Protein AF-A0A1F3SPU8-F1 (afdb_monomer)

Radius of gyration: 20.47 Å; Cα contacts (8 Å, |Δi|>4): 169; chains: 1; bounding box: 34×30×75 Å

Mean predicted aligned error: 10.25 Å

Foldseek 3Di:
DKEFAAKAADPDPVQRLFIKTWIFDADPVRDGPDIDIDTPVRVLVQQVVCCVVPVFAPYWYDAPPDPDIDGQHNVLCVDDCVSHPPRRPHHHHPVVSVVVVVVVVVVVVVVVVVVVVVVVVVVVVPPD

Sequence (128 aa):
MYMAIAVEHPKHPSRRDQYHIWYLDIDDRGHVVGIGKKTREELIEALFRSYDATGRSNWRAFKKGDEQSTPIEIYDFISQNIFENTHFGELPTLAEFQKTVNLLRTRFAMQATETSECMTTVLTQHSA

Structure (mmCIF, N/CA/C/O backbone):
data_AF-A0A1F3SPU8-F1
#
_entry.id   AF-A0A1F3SPU8-F1
#
loop_
_atom_site.group_PDB
_atom_site.id
_atom_site.type_symbol
_atom_site.label_atom_id
_atom_site.label_alt_id
_atom_site.label_comp_id
_atom_site.label_asym_id
_atom_site.label_entity_id
_atom_site.label_seq_id
_atom_site.pdbx_PDB_ins_code
_atom_site.Cartn_x
_atom_site.Cartn_y
_atom_site.Cartn_z
_atom_site.occupancy
_atom_site.B_iso_or_equiv
_atom_site.auth_seq_id
_atom_site.auth_comp_id
_atom_site.auth_asym_id
_atom_site.auth_atom_id
_atom_site.pdbx_PDB_model_num
ATOM 1 N N . MET A 1 1 ? -6.532 -6.722 6.227 1.00 91.38 1 MET A N 1
ATOM 2 C CA . MET A 1 1 ? -6.479 -5.591 5.268 1.00 91.38 1 MET A CA 1
ATOM 3 C C . MET A 1 1 ? -5.031 -5.160 5.147 1.00 91.38 1 MET A C 1
ATOM 5 O O . MET A 1 1 ? -4.322 -5.225 6.139 1.00 91.38 1 MET A O 1
ATOM 9 N N . TYR A 1 2 ? -4.596 -4.698 3.977 1.00 93.94 2 TYR A N 1
ATOM 10 C CA . TYR A 1 2 ? -3.237 -4.192 3.790 1.00 93.94 2 TYR A CA 1
ATOM 11 C C . TYR A 1 2 ? -3.223 -2.675 3.607 1.00 93.94 2 TYR A C 1
ATOM 13 O O . TYR A 1 2 ? -4.054 -2.115 2.889 1.00 93.94 2 TYR A O 1
ATOM 21 N N . MET A 1 3 ? -2.264 -2.013 4.251 1.00 92.56 3 MET A N 1
ATOM 22 C CA . MET A 1 3 ? -2.064 -0.568 4.155 1.00 92.56 3 MET A CA 1
ATOM 23 C C . MET A 1 3 ? -0.695 -0.258 3.564 1.00 92.56 3 MET A C 1
ATOM 25 O O . MET A 1 3 ? 0.309 -0.482 4.231 1.00 92.56 3 MET A O 1
ATOM 29 N N . ALA A 1 4 ? -0.637 0.297 2.357 1.00 92.00 4 ALA A N 1
ATOM 30 C CA . ALA A 1 4 ? 0.597 0.846 1.809 1.00 92.00 4 ALA A CA 1
ATOM 31 C C . A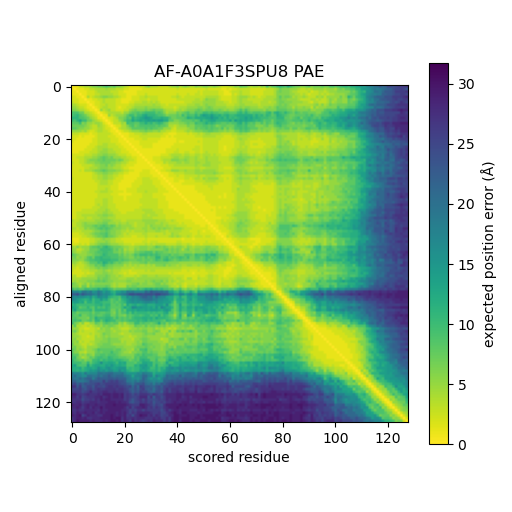LA A 1 4 ? 1.005 2.103 2.594 1.00 92.00 4 ALA A C 1
ATOM 33 O O . ALA A 1 4 ? 0.195 3.015 2.780 1.00 92.00 4 ALA A O 1
ATOM 34 N N . ILE A 1 5 ? 2.257 2.137 3.054 1.00 89.50 5 ILE A N 1
ATOM 35 C CA . ILE A 1 5 ? 2.781 3.201 3.925 1.00 89.50 5 ILE A CA 1
ATOM 36 C C . ILE A 1 5 ? 4.003 3.914 3.361 1.00 89.50 5 ILE A C 1
ATOM 38 O O . ILE A 1 5 ? 4.241 5.059 3.729 1.00 89.50 5 ILE A O 1
ATOM 42 N N . ALA A 1 6 ? 4.782 3.267 2.494 1.00 88.56 6 ALA A N 1
ATOM 43 C CA . ALA A 1 6 ? 5.936 3.889 1.861 1.00 88.56 6 ALA A CA 1
ATOM 44 C C . ALA A 1 6 ? 6.306 3.187 0.556 1.00 88.56 6 ALA A C 1
ATOM 46 O O . ALA A 1 6 ? 6.035 1.995 0.381 1.00 88.56 6 ALA A O 1
ATOM 47 N N . VAL A 1 7 ? 6.977 3.919 -0.333 1.00 88.75 7 VAL A N 1
ATOM 48 C CA . VAL A 1 7 ? 7.561 3.360 -1.557 1.00 88.75 7 VAL A CA 1
ATOM 49 C C . VAL A 1 7 ? 9.076 3.521 -1.536 1.00 88.75 7 VAL A C 1
ATOM 51 O O . VAL A 1 7 ? 9.623 4.551 -1.141 1.00 88.75 7 VAL A O 1
ATOM 54 N N . GLU A 1 8 ? 9.768 2.473 -1.960 1.00 88.88 8 GLU A N 1
ATOM 55 C CA . GLU A 1 8 ? 11.214 2.438 -2.111 1.00 88.88 8 GLU A CA 1
ATOM 56 C C . GLU A 1 8 ? 11.562 2.267 -3.588 1.00 88.88 8 GLU A C 1
ATOM 58 O O . GLU A 1 8 ? 11.380 1.194 -4.166 1.00 88.88 8 GLU A O 1
ATOM 63 N N . HIS A 1 9 ? 12.080 3.331 -4.198 1.00 86.00 9 HIS A N 1
ATOM 64 C CA . HIS A 1 9 ? 12.599 3.277 -5.559 1.00 86.00 9 HIS A CA 1
ATOM 65 C C . HIS A 1 9 ? 14.049 2.780 -5.573 1.00 86.00 9 HIS A C 1
ATOM 67 O O . HIS A 1 9 ? 14.834 3.114 -4.677 1.00 86.00 9 HIS A O 1
ATOM 73 N N . PRO A 1 10 ? 14.454 2.031 -6.609 1.00 84.75 10 PRO A N 1
ATOM 74 C CA . PRO A 1 10 ? 15.854 1.702 -6.801 1.00 84.75 10 PRO A CA 1
ATOM 75 C C . PRO A 1 10 ? 16.666 2.963 -7.105 1.00 84.75 10 PRO A C 1
ATOM 77 O O . PRO A 1 10 ? 16.190 3.919 -7.715 1.00 84.75 10 PRO A O 1
ATOM 80 N N . LYS A 1 11 ? 17.944 2.940 -6.712 1.00 81.25 11 LYS A N 1
ATOM 81 C CA . LYS A 1 11 ? 18.860 4.082 -6.877 1.00 81.25 11 LYS A CA 1
ATOM 82 C C . LYS A 1 11 ? 19.100 4.461 -8.342 1.00 81.25 11 LYS A C 1
ATOM 84 O O . LYS A 1 11 ? 19.472 5.595 -8.621 1.00 81.25 11 LYS A O 1
ATOM 89 N N . HIS A 1 12 ? 18.937 3.511 -9.266 1.00 81.44 12 HIS A N 1
ATOM 90 C CA . HIS A 1 12 ? 19.221 3.731 -10.679 1.00 81.44 12 HIS A CA 1
ATOM 91 C C . HIS A 1 12 ? 17.982 4.271 -11.423 1.00 81.44 12 HIS A C 1
ATOM 93 O O . HIS A 1 12 ? 16.953 3.592 -11.433 1.00 81.44 12 HIS A O 1
ATOM 99 N N . PRO A 1 13 ? 18.067 5.427 -12.113 1.00 75.81 13 PRO A N 1
ATOM 100 C CA . PRO A 1 13 ? 16.916 6.063 -12.767 1.00 75.81 13 PRO A CA 1
ATOM 101 C C . PRO A 1 13 ? 16.224 5.208 -13.834 1.00 75.81 13 PRO A C 1
ATOM 103 O O . PRO A 1 13 ? 15.032 5.365 -14.063 1.00 75.81 13 PRO A O 1
ATOM 106 N N . SER A 1 14 ? 16.950 4.293 -14.479 1.00 78.88 14 SER A N 1
ATOM 107 C CA . SER A 1 14 ? 16.402 3.426 -15.534 1.00 78.88 14 SER A CA 1
ATOM 108 C C . SER A 1 14 ? 15.571 2.242 -15.021 1.00 78.88 14 SER A C 1
ATOM 110 O O . SER A 1 14 ? 15.161 1.418 -15.827 1.00 78.88 14 SER A O 1
ATOM 112 N N . ARG A 1 15 ? 15.407 2.095 -13.701 1.00 80.25 15 ARG A N 1
ATOM 113 C CA . ARG A 1 15 ? 14.667 0.986 -13.070 1.00 80.25 15 ARG A CA 1
ATOM 114 C C . ARG A 1 15 ? 13.519 1.489 -12.198 1.00 80.25 15 ARG A C 1
ATOM 116 O O . ARG A 1 15 ? 13.164 0.849 -11.217 1.00 80.25 15 ARG A O 1
ATOM 123 N N . ARG A 1 16 ? 12.999 2.688 -12.474 1.00 76.31 16 ARG A N 1
ATOM 124 C CA . ARG A 1 16 ? 11.985 3.346 -11.628 1.00 76.31 16 ARG A CA 1
ATOM 125 C C . ARG A 1 16 ? 10.722 2.511 -11.418 1.00 76.31 16 ARG A C 1
ATOM 127 O O . ARG A 1 16 ? 10.094 2.671 -10.376 1.00 76.31 16 ARG A O 1
ATOM 134 N N . ASP A 1 17 ? 10.428 1.619 -12.355 1.00 77.56 17 ASP A N 1
ATOM 135 C CA . ASP A 1 17 ? 9.356 0.626 -12.349 1.00 77.56 17 ASP A CA 1
ATOM 136 C C . ASP A 1 17 ? 9.557 -0.503 -11.321 1.00 77.56 17 ASP A C 1
ATOM 138 O O . ASP A 1 17 ? 8.584 -1.072 -10.838 1.00 77.56 17 ASP A O 1
ATOM 142 N N . GLN A 1 18 ? 10.798 -0.782 -10.911 1.00 85.62 18 GLN A N 1
ATOM 143 C CA . GLN A 1 18 ? 11.157 -1.835 -9.946 1.00 85.62 18 GLN A CA 1
ATOM 144 C C . GLN A 1 18 ? 11.122 -1.333 -8.497 1.00 85.62 18 GLN A C 1
ATOM 146 O O . GLN A 1 18 ? 12.028 -1.590 -7.693 1.00 85.62 18 GLN A O 1
ATOM 151 N N . TYR A 1 19 ? 10.105 -0.544 -8.166 1.00 87.38 19 TYR A N 1
ATOM 152 C CA . TYR A 1 19 ? 9.926 -0.045 -6.813 1.00 87.38 19 TYR A CA 1
ATOM 153 C C . TYR A 1 19 ? 9.292 -1.105 -5.909 1.00 87.38 19 TYR A C 1
ATOM 155 O O . TYR A 1 19 ? 8.603 -2.025 -6.352 1.00 87.38 19 TYR A O 1
ATOM 163 N N . HIS A 1 20 ? 9.525 -0.953 -4.611 1.00 91.25 20 HIS A N 1
ATOM 164 C CA . HIS A 1 20 ? 8.930 -1.804 -3.594 1.00 91.25 20 HIS A CA 1
ATOM 165 C C . HIS A 1 20 ? 7.955 -1.011 -2.738 1.00 91.25 20 HIS A C 1
ATOM 167 O O . HIS A 1 20 ? 8.216 0.136 -2.376 1.00 91.25 20 HIS A O 1
ATOM 173 N N . ILE A 1 21 ? 6.851 -1.652 -2.385 1.00 91.69 21 ILE A N 1
ATOM 174 C CA . ILE A 1 21 ? 5.813 -1.116 -1.523 1.00 91.69 21 ILE A CA 1
ATOM 175 C C . ILE A 1 21 ? 6.008 -1.709 -0.134 1.00 91.69 21 ILE A C 1
ATOM 177 O O . ILE A 1 21 ? 5.972 -2.928 0.047 1.00 91.69 21 ILE A O 1
ATOM 181 N N . TRP A 1 22 ? 6.197 -0.840 0.849 1.00 93.06 22 TRP A N 1
ATOM 182 C CA . TRP A 1 22 ? 6.150 -1.202 2.258 1.00 93.06 22 TRP A CA 1
ATOM 183 C C . TRP A 1 22 ? 4.718 -1.075 2.758 1.00 93.06 22 TRP A C 1
ATOM 185 O O . TRP A 1 22 ? 4.039 -0.086 2.462 1.00 93.06 22 TRP A O 1
ATOM 195 N N . TYR A 1 23 ? 4.257 -2.075 3.506 1.00 93.88 23 TYR A N 1
ATOM 196 C CA . TYR A 1 23 ? 2.870 -2.147 3.946 1.00 93.88 23 TYR A CA 1
ATOM 197 C C . TYR A 1 23 ? 2.716 -2.656 5.378 1.00 93.88 23 TYR A C 1
ATOM 199 O O . TYR A 1 23 ? 3.575 -3.368 5.897 1.00 93.88 23 TYR A O 1
ATOM 207 N N . LEU A 1 24 ? 1.590 -2.303 5.997 1.00 93.75 24 LEU A N 1
ATOM 208 C CA . LEU A 1 24 ? 1.116 -2.873 7.255 1.00 93.75 24 LEU A CA 1
ATOM 209 C C . LEU A 1 24 ? 0.066 -3.945 6.967 1.00 93.75 24 LEU A C 1
ATOM 211 O O . LEU A 1 24 ? -0.809 -3.739 6.122 1.00 93.75 24 LEU A O 1
ATOM 215 N N . ASP A 1 25 ? 0.145 -5.060 7.684 1.00 94.81 25 ASP A N 1
ATOM 216 C CA . ASP A 1 25 ? -0.937 -6.036 7.775 1.00 94.81 25 ASP A CA 1
ATOM 217 C C . ASP A 1 25 ? -1.818 -5.681 8.972 1.00 94.81 25 ASP A C 1
ATOM 219 O O . ASP A 1 25 ? -1.322 -5.526 10.091 1.00 94.81 25 ASP A O 1
ATOM 223 N N . ILE A 1 26 ? -3.107 -5.490 8.709 1.00 93.06 26 ILE A N 1
ATOM 224 C CA . ILE A 1 26 ? -4.101 -5.030 9.671 1.00 93.06 26 ILE A CA 1
ATOM 225 C C . ILE A 1 26 ? -5.169 -6.114 9.811 1.00 93.06 26 ILE A C 1
ATOM 227 O O . ILE A 1 26 ? -5.804 -6.483 8.817 1.00 93.06 26 ILE A O 1
ATOM 231 N N . ASP A 1 27 ? -5.376 -6.612 11.028 1.00 92.94 27 ASP A N 1
ATOM 232 C CA . ASP A 1 27 ? -6.398 -7.623 11.312 1.00 92.94 27 ASP A CA 1
ATOM 233 C C . ASP A 1 27 ? -7.833 -7.068 11.175 1.00 92.94 27 ASP A C 1
ATOM 235 O O . ASP A 1 27 ? -8.068 -5.907 10.829 1.00 92.94 27 ASP A O 1
ATOM 239 N N . ASP A 1 28 ? -8.827 -7.918 11.416 1.00 91.31 28 ASP A N 1
ATOM 240 C CA . ASP A 1 28 ? -10.249 -7.560 11.379 1.00 91.31 28 ASP A CA 1
ATOM 241 C C . ASP A 1 28 ? -10.675 -6.594 12.500 1.00 91.31 28 ASP A C 1
ATOM 243 O O . ASP A 1 28 ? -11.722 -5.953 12.397 1.00 91.31 28 ASP A O 1
ATOM 247 N N . ARG A 1 29 ? -9.856 -6.450 13.545 1.00 91.88 29 ARG A N 1
ATOM 248 C CA . ARG A 1 29 ? -10.055 -5.521 14.665 1.00 91.88 29 ARG A CA 1
ATOM 249 C C . ARG A 1 29 ? -9.349 -4.181 14.458 1.00 91.88 29 ARG A C 1
ATOM 251 O O . ARG A 1 29 ? -9.515 -3.283 15.280 1.00 91.88 29 ARG A O 1
ATOM 258 N N . GLY A 1 30 ? -8.591 -4.026 13.374 1.00 87.81 30 GLY A N 1
ATOM 259 C CA . GLY A 1 30 ? -7.847 -2.807 13.074 1.00 87.81 30 GLY A CA 1
ATOM 260 C C . GLY A 1 30 ? -6.455 -2.743 13.708 1.00 87.81 30 GLY A C 1
ATOM 261 O O . GLY A 1 30 ? -5.829 -1.683 13.671 1.00 87.81 30 GLY A O 1
ATOM 262 N N . HIS A 1 31 ? -5.940 -3.837 14.274 1.00 90.31 31 HIS A N 1
ATOM 263 C CA . HIS A 1 31 ? -4.590 -3.876 14.830 1.00 90.31 31 HIS A CA 1
ATOM 264 C C . HIS A 1 31 ? -3.551 -4.179 13.759 1.00 90.31 31 HIS A C 1
ATOM 266 O O . HIS A 1 31 ? -3.745 -5.045 12.909 1.00 90.31 31 HIS A O 1
ATOM 272 N N . VAL A 1 32 ? -2.399 -3.515 13.857 1.00 90.69 32 VAL A N 1
ATOM 273 C CA . VAL A 1 32 ? -1.226 -3.849 13.047 1.00 90.69 32 VAL A CA 1
ATOM 274 C C . VAL A 1 32 ? -0.619 -5.146 13.576 1.00 90.69 32 VAL A C 1
ATOM 276 O O . VAL A 1 32 ? -0.050 -5.168 14.666 1.00 90.69 32 VAL A O 1
ATOM 279 N N . VAL A 1 33 ? -0.722 -6.213 12.790 1.00 94.00 33 VAL A N 1
ATOM 280 C CA . VAL A 1 33 ? -0.195 -7.546 13.124 1.00 94.00 33 VAL A CA 1
ATOM 281 C C . VAL A 1 33 ? 1.112 -7.863 12.403 1.00 94.00 33 VAL A C 1
ATOM 283 O O . VAL A 1 33 ? 1.814 -8.801 12.775 1.00 94.00 33 VAL A O 1
ATOM 286 N N . GLY A 1 34 ? 1.480 -7.066 11.399 1.00 92.38 34 GLY A N 1
ATOM 287 C CA . GLY A 1 34 ? 2.720 -7.257 10.662 1.00 92.38 34 GLY A CA 1
ATOM 288 C C . GLY A 1 34 ? 3.130 -6.049 9.831 1.00 92.38 34 GLY A C 1
ATOM 289 O 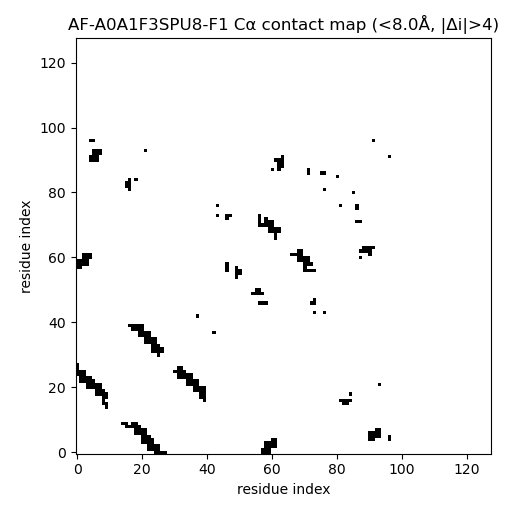O . GLY A 1 34 ? 2.331 -5.162 9.535 1.00 92.38 34 GLY A O 1
ATOM 290 N N . ILE A 1 35 ? 4.403 -6.042 9.441 1.00 92.94 35 ILE A N 1
ATOM 291 C CA . ILE A 1 35 ? 4.967 -5.119 8.455 1.00 92.94 35 ILE A CA 1
ATOM 292 C C . ILE A 1 35 ? 5.618 -5.970 7.376 1.00 92.94 35 ILE A C 1
ATOM 294 O O . ILE A 1 35 ? 6.361 -6.902 7.685 1.00 92.94 35 ILE A O 1
ATOM 298 N N . GLY A 1 36 ? 5.339 -5.652 6.120 1.00 94.19 36 GLY A N 1
ATOM 299 C CA . GLY A 1 36 ? 5.871 -6.382 4.983 1.00 94.19 36 GLY A CA 1
ATOM 300 C C . GLY A 1 36 ? 6.354 -5.471 3.869 1.00 94.19 36 GLY A C 1
ATOM 301 O O . GLY A 1 36 ? 6.210 -4.246 3.902 1.00 94.19 36 GLY A O 1
ATOM 302 N N . LYS A 1 37 ? 6.931 -6.115 2.859 1.00 94.69 37 LYS A N 1
ATOM 303 C CA . LYS A 1 37 ? 7.425 -5.499 1.633 1.00 94.69 37 LYS A CA 1
ATOM 304 C C . LYS A 1 37 ? 6.948 -6.330 0.446 1.00 94.69 37 LYS A C 1
ATOM 306 O O . LYS A 1 37 ? 6.974 -7.555 0.532 1.00 94.69 37 LYS A O 1
ATOM 311 N N . LYS A 1 38 ? 6.500 -5.673 -0.624 1.00 94.94 38 LYS A N 1
ATOM 312 C CA . LYS A 1 38 ? 6.121 -6.307 -1.895 1.00 94.94 38 LYS A CA 1
ATOM 313 C C . LYS A 1 38 ? 6.713 -5.574 -3.084 1.00 94.94 38 LYS A C 1
ATOM 315 O O . LYS A 1 38 ? 6.895 -4.358 -3.021 1.00 94.94 38 LYS A O 1
ATOM 320 N N . THR A 1 39 ? 6.987 -6.288 -4.167 1.00 92.94 39 THR A N 1
ATOM 321 C CA . THR A 1 39 ? 7.197 -5.660 -5.476 1.00 92.94 39 THR A CA 1
ATOM 322 C C . THR A 1 39 ? 5.868 -5.171 -6.052 1.00 92.94 39 THR A C 1
ATOM 324 O O . THR A 1 39 ? 4.782 -5.514 -5.567 1.00 92.94 39 THR A O 1
ATOM 327 N N . ARG A 1 40 ? 5.946 -4.362 -7.112 1.00 89.19 40 ARG A N 1
ATOM 328 C CA . ARG A 1 40 ? 4.777 -3.957 -7.898 1.00 89.19 40 ARG A CA 1
ATOM 329 C C . ARG A 1 40 ? 3.996 -5.172 -8.411 1.00 89.19 40 ARG A C 1
ATOM 331 O O . ARG A 1 40 ? 2.777 -5.205 -8.285 1.00 89.19 40 ARG A O 1
ATOM 338 N N . GLU A 1 41 ? 4.688 -6.175 -8.936 1.00 89.81 41 GLU A N 1
ATOM 339 C CA . GLU A 1 41 ? 4.091 -7.390 -9.503 1.00 89.81 41 GLU A CA 1
ATOM 340 C C . GLU A 1 41 ? 3.357 -8.197 -8.427 1.00 89.81 41 GLU A C 1
ATOM 342 O O . GLU A 1 41 ? 2.198 -8.562 -8.611 1.00 89.81 41 GLU A O 1
ATOM 347 N N . GLU A 1 42 ? 3.980 -8.393 -7.262 1.00 94.00 42 GLU A N 1
ATOM 348 C CA . GLU A 1 42 ? 3.364 -9.114 -6.143 1.00 94.00 42 GLU A CA 1
ATOM 349 C C . GLU A 1 42 ? 2.101 -8.419 -5.619 1.00 94.00 42 GLU A C 1
ATOM 351 O O . GLU A 1 42 ? 1.157 -9.084 -5.178 1.00 94.00 42 GLU A O 1
ATOM 356 N N . LEU A 1 43 ? 2.079 -7.083 -5.640 1.00 91.94 43 LEU A N 1
ATOM 357 C CA . LEU A 1 43 ? 0.897 -6.305 -5.288 1.00 91.94 43 LEU A CA 1
ATOM 358 C C . LEU A 1 43 ? -0.209 -6.471 -6.332 1.00 91.94 43 LEU A C 1
ATOM 360 O O . LEU A 1 43 ? -1.347 -6.733 -5.954 1.00 91.94 43 LEU A O 1
ATOM 364 N N . ILE A 1 44 ? 0.117 -6.357 -7.621 1.00 90.56 44 ILE A N 1
ATOM 365 C CA . ILE A 1 44 ? -0.852 -6.541 -8.710 1.00 90.56 44 ILE A CA 1
ATOM 366 C C . ILE A 1 44 ? -1.498 -7.926 -8.608 1.00 90.56 44 ILE A C 1
ATOM 368 O O . ILE A 1 44 ? -2.723 -8.040 -8.619 1.00 90.56 44 ILE A O 1
ATOM 372 N N . GLU A 1 45 ? -0.702 -8.977 -8.415 1.00 93.06 45 GLU A N 1
ATOM 373 C CA . GLU A 1 45 ? -1.237 -10.320 -8.197 1.00 93.06 45 GLU A CA 1
ATOM 374 C C . GLU A 1 45 ? -2.129 -10.410 -6.950 1.00 93.06 45 GLU A C 1
ATOM 376 O O . GLU A 1 45 ? -3.148 -11.102 -6.955 1.00 93.06 45 GLU A O 1
ATOM 381 N N . ALA A 1 46 ? -1.756 -9.737 -5.857 1.00 92.81 46 ALA A N 1
ATOM 382 C CA . ALA A 1 46 ? -2.567 -9.713 -4.643 1.00 92.81 46 ALA A CA 1
ATOM 383 C C . ALA A 1 46 ? -3.914 -9.007 -4.863 1.00 92.81 46 ALA A C 1
ATOM 385 O O . ALA A 1 46 ? -4.923 -9.467 -4.328 1.00 92.81 46 ALA A O 1
ATOM 386 N N . LEU A 1 47 ? -3.940 -7.941 -5.668 1.00 92.38 47 LEU A N 1
ATOM 387 C CA . LEU A 1 47 ? -5.168 -7.250 -6.055 1.00 92.38 47 LEU A CA 1
ATOM 388 C C . LEU A 1 47 ? -6.074 -8.172 -6.871 1.00 92.38 47 LEU A C 1
ATOM 390 O O . LEU A 1 47 ? -7.231 -8.339 -6.494 1.00 92.38 47 LEU A O 1
ATOM 394 N N . PHE A 1 48 ? -5.548 -8.834 -7.909 1.00 92.94 48 PHE A N 1
ATOM 395 C CA . PHE A 1 48 ? -6.319 -9.804 -8.698 1.00 92.94 48 PHE A CA 1
ATOM 396 C C . PHE A 1 48 ? -6.935 -10.892 -7.815 1.00 92.94 48 PHE A C 1
ATOM 398 O O . PHE A 1 48 ? -8.148 -11.081 -7.838 1.00 92.94 48 PHE A O 1
ATOM 405 N N . ARG A 1 49 ? -6.137 -11.512 -6.935 1.00 93.25 49 ARG A N 1
ATOM 406 C CA . ARG A 1 49 ? -6.638 -12.523 -5.987 1.00 93.25 49 ARG A CA 1
ATOM 407 C C . ARG A 1 49 ? -7.760 -11.991 -5.085 1.00 93.25 49 ARG A C 1
ATOM 409 O O . ARG A 1 49 ? -8.714 -12.713 -4.808 1.00 93.25 49 ARG A O 1
ATOM 416 N N . SER A 1 50 ? -7.661 -10.745 -4.614 1.00 91.56 50 SER A N 1
ATOM 417 C CA . SER A 1 50 ? -8.702 -10.124 -3.778 1.00 91.56 50 SER A CA 1
ATOM 418 C C . SER A 1 50 ? -9.993 -9.874 -4.556 1.00 91.56 50 SER A C 1
ATOM 420 O O . SER A 1 50 ? -11.086 -10.112 -4.035 1.00 91.56 50 SER A O 1
ATOM 422 N N . TYR A 1 51 ? -9.874 -9.412 -5.799 1.00 91.69 51 TYR A N 1
ATOM 423 C CA . TYR A 1 51 ? -11.016 -9.166 -6.672 1.00 91.69 51 TYR A CA 1
ATOM 424 C C . TYR A 1 51 ? -11.723 -10.457 -7.075 1.00 91.69 51 TYR A C 1
ATOM 426 O O . TYR A 1 51 ? -12.947 -10.507 -6.984 1.00 91.69 51 TYR A O 1
ATOM 434 N N . ASP A 1 52 ? -10.979 -11.509 -7.412 1.00 92.88 52 ASP A N 1
ATOM 435 C CA . ASP A 1 52 ? -11.553 -12.821 -7.729 1.00 92.88 52 ASP A CA 1
ATOM 436 C C . ASP A 1 52 ? -12.339 -13.395 -6.540 1.00 92.88 52 ASP A C 1
ATOM 438 O O . ASP A 1 52 ? -13.404 -13.984 -6.711 1.00 92.88 52 ASP A O 1
ATOM 442 N N . ALA A 1 53 ? -11.835 -13.198 -5.318 1.00 92.69 53 ALA A N 1
ATOM 443 C CA . ALA A 1 53 ? -12.457 -13.734 -4.111 1.00 92.69 53 ALA A CA 1
ATOM 444 C C . ALA A 1 53 ? -13.626 -12.886 -3.578 1.00 92.69 53 ALA A C 1
ATOM 446 O O . ALA A 1 53 ? -14.563 -13.431 -2.998 1.00 92.69 53 ALA A O 1
ATOM 447 N N . THR A 1 54 ? -13.556 -11.556 -3.696 1.00 92.06 54 THR A N 1
ATOM 448 C CA . THR A 1 54 ? -14.460 -10.645 -2.962 1.00 92.06 54 THR A CA 1
ATOM 449 C C . THR A 1 54 ? -15.068 -9.521 -3.798 1.00 92.06 54 THR A C 1
ATOM 451 O O . THR A 1 54 ? -15.904 -8.775 -3.290 1.00 92.06 54 THR A O 1
ATOM 454 N N . GLY A 1 55 ? -14.654 -9.362 -5.057 1.00 91.12 55 GLY A N 1
ATOM 455 C CA . GLY A 1 55 ? -15.095 -8.282 -5.945 1.00 91.12 55 GLY A CA 1
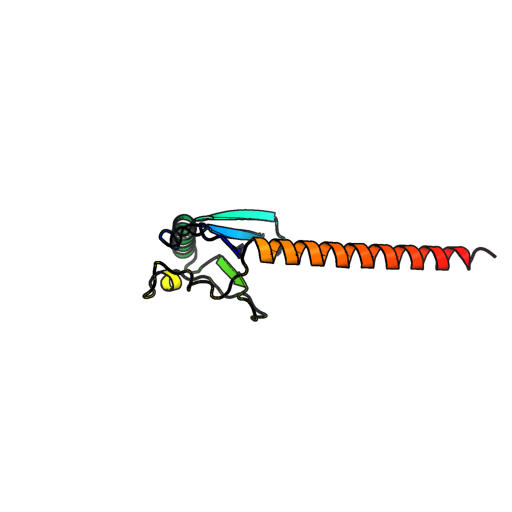ATOM 456 C C . GLY A 1 55 ? -14.550 -6.892 -5.598 1.00 91.12 55 GLY A C 1
ATOM 457 O O . GLY A 1 55 ? -14.979 -5.911 -6.199 1.00 91.12 55 GLY A O 1
ATOM 458 N N . ARG A 1 56 ? -13.630 -6.780 -4.630 1.00 90.38 56 ARG A N 1
ATOM 459 C CA . ARG A 1 56 ? -13.043 -5.507 -4.186 1.00 90.38 56 ARG A CA 1
ATOM 460 C C . ARG A 1 56 ? -11.592 -5.661 -3.740 1.00 90.38 56 ARG A C 1
ATOM 462 O O . ARG A 1 56 ? -11.154 -6.751 -3.359 1.00 90.38 56 ARG A O 1
ATOM 469 N N . SER A 1 57 ? -10.862 -4.550 -3.719 1.00 90.62 57 SER A N 1
ATOM 470 C CA . SER A 1 57 ? -9.516 -4.503 -3.157 1.00 90.62 57 SER A CA 1
ATOM 471 C C . SER A 1 57 ? -9.521 -4.574 -1.626 1.00 90.62 57 SER A C 1
ATOM 473 O O . SER A 1 57 ? -10.315 -3.922 -0.944 1.00 90.62 57 SER A O 1
ATOM 475 N N . ASN A 1 58 ? -8.595 -5.357 -1.071 1.00 92.88 58 ASN A N 1
ATOM 476 C CA . ASN A 1 58 ? -8.258 -5.377 0.353 1.00 92.88 58 ASN A CA 1
ATOM 477 C C . ASN A 1 58 ? -7.032 -4.502 0.687 1.00 92.88 58 ASN A C 1
ATOM 479 O O . ASN A 1 58 ? -6.526 -4.566 1.814 1.00 92.88 58 ASN A O 1
ATOM 483 N N . TRP A 1 59 ? -6.571 -3.701 -0.278 1.00 94.00 59 TRP A N 1
ATOM 484 C CA . TRP A 1 59 ? -5.445 -2.782 -0.167 1.00 94.00 59 TRP A CA 1
ATOM 485 C C . TRP A 1 59 ? -5.909 -1.336 -0.125 1.00 94.00 59 TRP A C 1
ATOM 487 O O . TRP A 1 59 ? -6.827 -0.923 -0.834 1.00 94.00 59 TRP A O 1
ATOM 497 N N . ARG A 1 60 ? -5.228 -0.543 0.695 1.00 92.81 60 ARG A N 1
ATOM 498 C CA . ARG A 1 60 ? -5.480 0.889 0.831 1.00 92.81 60 ARG A CA 1
ATOM 499 C C . ARG A 1 60 ? -4.168 1.656 1.009 1.00 92.81 60 ARG A C 1
ATOM 501 O O . ARG A 1 60 ? -3.185 1.080 1.470 1.00 92.81 60 ARG A O 1
ATOM 508 N N . ALA A 1 61 ? -4.154 2.947 0.696 1.00 90.50 61 ALA A N 1
ATOM 509 C CA . ALA A 1 61 ? -2.997 3.833 0.854 1.00 90.50 61 ALA A CA 1
ATOM 510 C C . ALA A 1 61 ? -3.386 5.164 1.517 1.00 90.50 61 ALA A C 1
ATOM 512 O O . ALA A 1 61 ? -4.454 5.705 1.228 1.00 90.50 61 ALA A O 1
ATOM 513 N N . PHE A 1 62 ? -2.510 5.709 2.368 1.00 83.06 62 PHE A N 1
ATOM 514 C CA . PHE A 1 62 ? -2.603 7.091 2.858 1.00 83.06 62 PHE A CA 1
ATOM 515 C C . PHE A 1 62 ? -1.716 7.991 2.011 1.00 83.06 62 PHE A C 1
ATOM 517 O O . PHE A 1 62 ? -0.494 7.960 2.145 1.00 83.06 62 PHE A O 1
ATOM 524 N N . LYS A 1 63 ? -2.323 8.788 1.136 1.00 78.19 63 LYS A N 1
ATOM 525 C CA . LYS A 1 63 ? -1.578 9.746 0.319 1.00 78.19 63 LYS A CA 1
ATOM 526 C C . LYS A 1 63 ? -1.177 10.935 1.190 1.00 78.19 63 LYS A C 1
ATOM 528 O O . LYS A 1 63 ? -1.899 11.319 2.110 1.00 78.19 63 LYS A O 1
ATOM 533 N N . LYS A 1 64 ? -0.005 11.516 0.942 1.00 72.12 64 LYS A N 1
ATOM 534 C CA . LYS A 1 64 ? 0.454 12.691 1.687 1.00 72.12 64 LYS A CA 1
ATOM 535 C C . LYS A 1 64 ? -0.525 13.852 1.500 1.00 72.12 64 LYS A C 1
ATOM 537 O O . LYS A 1 64 ? -0.840 14.222 0.377 1.00 72.12 64 LYS A O 1
ATOM 542 N N . GLY A 1 65 ? -0.961 14.436 2.614 1.00 73.12 65 GLY A N 1
ATOM 543 C CA . GLY A 1 65 ? -1.936 15.530 2.627 1.00 73.12 65 GLY A CA 1
ATOM 544 C C . GLY A 1 65 ? -3.395 15.078 2.715 1.00 73.12 65 GLY A C 1
ATOM 545 O O . GLY A 1 65 ? -4.240 15.918 3.005 1.00 73.12 65 GLY A O 1
ATOM 546 N N . ASP A 1 66 ? -3.680 13.781 2.559 1.00 78.06 66 ASP A N 1
ATOM 547 C CA . ASP A 1 66 ? -5.028 13.236 2.719 1.00 78.06 66 ASP A CA 1
ATOM 548 C C . ASP A 1 66 ? -5.248 12.716 4.147 1.00 78.06 66 ASP A C 1
ATOM 550 O O . ASP A 1 66 ? -4.438 11.969 4.699 1.00 78.06 66 ASP A O 1
ATOM 554 N N . GLU A 1 67 ? -6.386 13.074 4.745 1.00 77.44 67 GLU A N 1
ATOM 555 C CA . GLU A 1 67 ? -6.788 12.599 6.079 1.00 77.44 67 GLU A CA 1
ATOM 556 C C . GLU A 1 67 ? -7.369 11.177 6.055 1.00 77.44 67 GLU A C 1
ATOM 558 O O . GLU A 1 67 ? -7.449 10.508 7.087 1.00 77.44 67 GLU A O 1
ATOM 563 N N . GLN A 1 68 ? -7.787 10.701 4.880 1.00 82.06 68 GLN A N 1
ATOM 564 C CA . GLN A 1 68 ? -8.416 9.396 4.705 1.00 82.06 68 GLN A CA 1
ATOM 565 C C . GLN A 1 68 ? -7.599 8.513 3.769 1.00 82.06 68 GLN A C 1
ATOM 567 O O . GLN A 1 68 ? -7.062 8.960 2.758 1.00 82.06 68 GLN A O 1
ATOM 572 N N . SER A 1 69 ? -7.541 7.220 4.088 1.00 86.56 69 SER A N 1
ATOM 573 C CA . SER A 1 69 ? -6.948 6.247 3.175 1.00 86.56 69 SER A CA 1
ATOM 574 C C . SER A 1 69 ? -7.867 6.017 1.977 1.00 86.56 69 SER A C 1
ATOM 576 O O . SER A 1 69 ? -9.090 6.012 2.119 1.00 86.56 69 SER A O 1
ATOM 578 N N . THR A 1 70 ? -7.289 5.753 0.810 1.00 88.75 70 THR A N 1
ATOM 579 C CA . THR A 1 70 ? -8.012 5.418 -0.428 1.00 88.75 70 THR A CA 1
ATOM 580 C C . THR A 1 70 ? -7.758 3.958 -0.813 1.00 88.75 70 THR A C 1
ATOM 582 O O . THR A 1 70 ? -6.668 3.455 -0.530 1.00 88.75 70 THR A O 1
ATOM 585 N N . PRO A 1 71 ? -8.738 3.235 -1.391 1.00 90.06 71 PRO A N 1
ATOM 586 C CA . PRO A 1 71 ? -8.494 1.916 -1.973 1.00 90.06 71 PRO A CA 1
ATOM 587 C C . PRO A 1 71 ? -7.422 1.980 -3.064 1.00 90.06 71 PRO A C 1
ATOM 589 O O . PRO A 1 71 ? -7.349 2.965 -3.792 1.00 90.06 71 PRO A O 1
ATOM 592 N N . ILE A 1 72 ? -6.611 0.929 -3.161 1.00 90.38 72 ILE A N 1
ATOM 593 C CA . ILE A 1 72 ? -5.713 0.708 -4.299 1.00 90.38 72 ILE A CA 1
ATOM 594 C C . ILE A 1 72 ? -6.435 -0.243 -5.246 1.00 90.38 72 ILE A C 1
ATOM 596 O O . ILE A 1 72 ? -6.671 -1.390 -4.865 1.00 90.38 72 ILE A O 1
ATOM 600 N N . GLU A 1 73 ? -6.756 0.199 -6.455 1.00 88.62 73 GLU A N 1
ATOM 601 C CA . GLU A 1 73 ? -7.583 -0.558 -7.394 1.00 88.62 73 GLU A CA 1
ATOM 602 C C . GLU A 1 73 ? -6.764 -1.065 -8.588 1.00 88.62 73 GLU A C 1
ATOM 604 O O . GLU A 1 73 ? -5.741 -0.496 -8.966 1.00 88.62 73 GLU A O 1
ATOM 609 N N . ILE A 1 74 ? -7.210 -2.158 -9.222 1.00 85.06 74 ILE A N 1
ATOM 610 C CA . ILE A 1 74 ? -6.476 -2.772 -10.350 1.00 85.06 74 ILE A CA 1
ATOM 611 C C . ILE A 1 74 ? -6.285 -1.770 -11.495 1.00 85.06 74 ILE A C 1
ATOM 613 O O . ILE A 1 74 ? -5.221 -1.724 -12.114 1.00 85.06 74 ILE A O 1
ATOM 617 N N . TYR A 1 75 ? -7.300 -0.946 -11.765 1.00 83.38 75 TYR A N 1
ATOM 618 C CA . TYR A 1 75 ? -7.255 0.030 -12.849 1.00 83.38 75 TYR A CA 1
ATOM 619 C C . TYR A 1 75 ? -6.226 1.140 -12.623 1.00 83.38 75 TYR A C 1
ATOM 621 O O . TYR A 1 75 ? -5.803 1.756 -13.602 1.00 83.38 75 TYR A O 1
ATOM 629 N N . ASP A 1 76 ? -5.765 1.360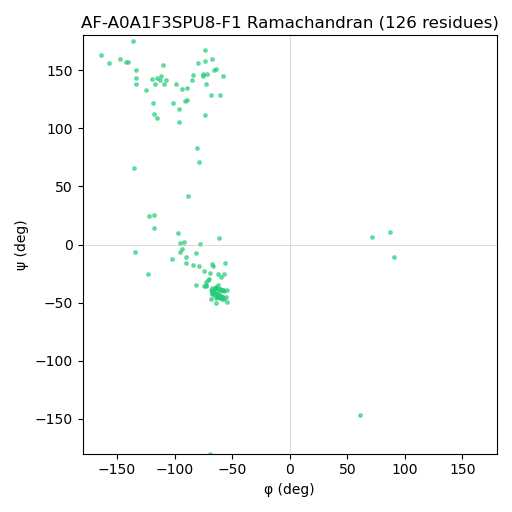 -11.385 1.00 79.62 76 ASP A N 1
ATOM 630 C CA . ASP A 1 76 ? -4.700 2.324 -11.117 1.00 79.62 76 ASP A CA 1
ATOM 631 C C . ASP A 1 76 ? -3.449 1.944 -11.926 1.00 79.62 76 ASP A C 1
ATOM 633 O O . ASP A 1 76 ? -2.839 2.809 -12.558 1.00 79.62 76 ASP A O 1
ATOM 637 N N . PHE A 1 77 ? -3.157 0.641 -12.034 1.00 79.06 77 PHE A N 1
ATOM 638 C CA . PHE A 1 77 ? -2.004 0.068 -12.742 1.00 79.06 77 PHE A CA 1
ATOM 639 C C . PHE A 1 77 ? -2.178 -0.062 -14.262 1.00 79.06 77 PHE A C 1
ATOM 641 O O . PHE A 1 77 ? -1.219 -0.399 -14.956 1.00 79.06 77 PHE A O 1
ATOM 648 N N . ILE A 1 78 ? -3.378 0.210 -14.784 1.00 74.00 78 ILE A N 1
ATOM 649 C CA . ILE A 1 78 ? -3.693 0.171 -16.224 1.00 74.00 78 ILE A CA 1
ATOM 650 C C . ILE A 1 78 ? -3.446 1.551 -16.879 1.00 74.00 78 ILE A C 1
ATOM 652 O O . ILE A 1 78 ? -3.422 1.676 -18.103 1.00 74.00 78 ILE A O 1
ATOM 656 N N . SER A 1 79 ? -3.222 2.603 -16.080 1.00 59.03 79 SER A N 1
ATOM 657 C CA . SER A 1 79 ? -3.045 3.982 -16.557 1.00 59.03 79 SER A CA 1
ATOM 658 C C . SER A 1 79 ? -1.687 4.254 -17.244 1.00 59.03 79 SER A C 1
ATOM 660 O O . SER A 1 79 ? -0.705 3.540 -17.049 1.00 59.03 79 SER A O 1
ATOM 662 N N . GLN A 1 80 ? -1.645 5.305 -18.079 1.00 50.59 80 GLN A N 1
ATOM 663 C CA 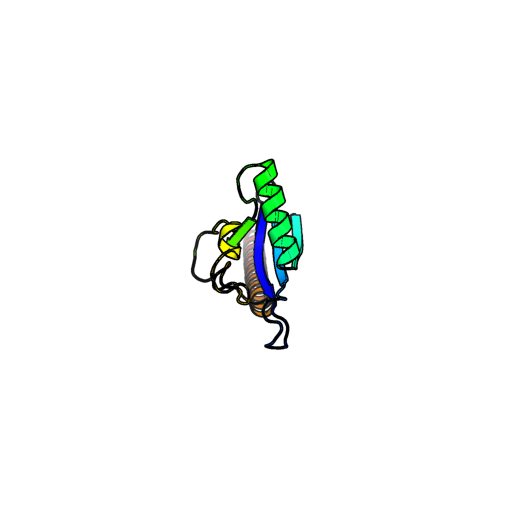. GLN A 1 80 ? -0.673 5.585 -19.161 1.00 50.59 80 GLN A CA 1
ATOM 664 C C . GLN A 1 80 ? 0.815 5.754 -18.777 1.00 50.59 80 GLN A C 1
ATOM 666 O O . GLN A 1 80 ? 1.625 6.061 -19.649 1.00 50.59 80 GLN A O 1
ATOM 671 N N . ASN A 1 81 ? 1.211 5.543 -17.520 1.00 61.38 81 ASN A N 1
ATOM 672 C CA . ASN A 1 81 ? 2.611 5.630 -17.106 1.00 61.38 81 ASN A CA 1
ATOM 673 C C . ASN A 1 81 ? 3.005 4.465 -16.191 1.00 61.38 81 ASN A C 1
ATOM 675 O O . ASN A 1 81 ? 3.318 4.645 -15.021 1.00 61.38 81 ASN A O 1
ATOM 679 N N . ILE A 1 82 ? 2.994 3.251 -16.751 1.00 61.38 82 ILE A N 1
ATOM 680 C CA . ILE A 1 82 ? 3.336 1.991 -16.060 1.00 61.38 82 ILE A CA 1
ATOM 681 C C . ILE A 1 82 ? 4.736 1.977 -15.420 1.00 61.38 82 ILE A C 1
ATOM 683 O O . ILE A 1 82 ? 5.029 1.095 -14.615 1.00 61.38 82 ILE A O 1
ATOM 687 N N . PHE A 1 83 ? 5.600 2.922 -15.803 1.00 64.00 83 PHE A N 1
ATOM 688 C CA . PHE A 1 83 ? 6.974 3.056 -15.321 1.00 64.00 83 PHE A CA 1
ATOM 689 C C . PHE A 1 83 ? 7.113 4.038 -14.154 1.00 64.00 83 PHE A C 1
ATOM 691 O O . PHE A 1 83 ? 8.194 4.161 -13.573 1.00 64.00 83 PHE A O 1
ATOM 698 N N . GLU A 1 84 ? 6.038 4.744 -13.811 1.00 63.84 84 GLU A N 1
ATOM 699 C CA . GLU A 1 84 ? 6.002 5.687 -12.707 1.00 63.84 84 GLU A CA 1
ATOM 700 C C . GLU A 1 84 ? 5.035 5.218 -11.631 1.00 63.84 84 GLU A C 1
ATOM 702 O O . GLU A 1 84 ? 3.962 4.681 -11.891 1.00 63.84 84 GLU A O 1
ATOM 707 N N . ASN A 1 85 ? 5.418 5.460 -10.382 1.00 66.75 85 ASN A N 1
ATOM 708 C CA . ASN A 1 85 ? 4.544 5.230 -9.251 1.00 66.75 85 ASN A CA 1
ATOM 709 C C . ASN A 1 85 ? 3.531 6.382 -9.118 1.00 66.75 85 ASN A C 1
ATOM 711 O O . ASN A 1 85 ? 3.627 7.213 -8.218 1.00 66.75 85 ASN A O 1
ATOM 715 N N . THR A 1 86 ? 2.577 6.455 -10.041 1.00 67.44 86 THR A N 1
ATOM 716 C CA . THR A 1 86 ? 1.473 7.428 -9.992 1.00 67.44 86 THR A CA 1
ATOM 717 C C . THR A 1 86 ? 0.259 6.871 -9.242 1.00 67.44 86 THR A C 1
ATOM 719 O O . THR A 1 86 ? -0.599 7.627 -8.789 1.00 67.44 86 THR A O 1
ATOM 722 N N . HIS A 1 87 ? 0.219 5.550 -9.047 1.00 72.06 87 HIS A N 1
ATOM 723 C CA . HIS A 1 87 ? -0.910 4.796 -8.497 1.00 72.06 87 HIS A CA 1
ATOM 724 C C . HIS A 1 87 ? -1.210 5.152 -7.035 1.00 72.06 87 HIS A C 1
ATOM 726 O O . HIS A 1 87 ? -2.368 5.276 -6.641 1.00 72.06 87 HIS A O 1
ATOM 732 N N . PHE A 1 88 ? -0.173 5.384 -6.224 1.00 73.75 88 PHE A N 1
ATOM 733 C CA . PHE A 1 88 ? -0.349 5.740 -4.813 1.00 73.75 88 PHE A CA 1
ATOM 734 C C . PHE A 1 88 ? -0.331 7.250 -4.543 1.00 73.75 88 PHE A C 1
ATOM 736 O O . PHE A 1 88 ? -0.441 7.650 -3.388 1.00 73.75 88 PHE A O 1
ATOM 743 N N . GLY A 1 89 ? -0.199 8.101 -5.567 1.00 73.06 89 GLY A N 1
ATOM 744 C CA . GLY A 1 89 ? 0.097 9.525 -5.372 1.00 73.06 89 GLY A CA 1
ATOM 745 C C . GLY A 1 89 ? 1.438 9.746 -4.655 1.00 73.06 89 GLY A C 1
ATOM 746 O O . GLY A 1 89 ? 2.374 8.961 -4.810 1.00 73.06 89 GLY A O 1
ATOM 747 N N . GLU A 1 90 ? 1.537 10.802 -3.845 1.00 73.56 90 GLU A N 1
ATOM 748 C CA . GLU A 1 90 ? 2.726 11.068 -3.025 1.00 73.56 90 GLU A CA 1
ATOM 749 C C . GLU A 1 90 ? 2.718 10.215 -1.746 1.00 73.56 90 GLU A C 1
ATOM 751 O O . GLU A 1 90 ? 2.315 10.673 -0.677 1.00 73.56 90 GLU A O 1
ATOM 756 N N . LEU A 1 91 ? 3.167 8.961 -1.833 1.00 79.31 91 LEU A N 1
ATOM 757 C CA . LEU A 1 91 ? 3.567 8.218 -0.634 1.00 79.31 91 LEU A CA 1
ATOM 758 C C . LEU A 1 91 ? 4.931 8.712 -0.133 1.00 79.31 91 LEU A C 1
ATOM 760 O O . LEU A 1 91 ? 5.793 9.050 -0.949 1.00 79.31 91 LEU A O 1
ATOM 764 N N . PRO A 1 92 ? 5.173 8.716 1.190 1.00 81.31 92 PRO A N 1
ATOM 765 C CA . PRO A 1 92 ? 6.500 9.004 1.704 1.00 81.31 92 PRO A CA 1
ATOM 766 C C . PRO A 1 92 ? 7.485 7.918 1.257 1.00 81.31 92 PRO A C 1
ATOM 768 O O . PRO A 1 92 ? 7.147 6.743 1.080 1.00 81.31 92 PRO A O 1
ATOM 771 N N . THR A 1 93 ? 8.745 8.302 1.121 1.00 84.62 93 THR A N 1
ATOM 772 C CA . THR A 1 93 ? 9.845 7.348 1.006 1.00 84.62 93 THR A CA 1
ATOM 773 C C . THR A 1 93 ? 10.025 6.586 2.318 1.00 84.62 93 THR A C 1
ATOM 775 O O . THR A 1 93 ? 9.650 7.054 3.397 1.00 84.62 93 THR A O 1
ATOM 778 N N . LEU A 1 94 ? 10.679 5.423 2.260 1.00 83.81 94 LEU A N 1
ATOM 779 C CA . LEU A 1 94 ? 11.003 4.653 3.467 1.00 83.81 94 LEU A CA 1
ATOM 780 C C . LEU A 1 94 ? 11.782 5.488 4.505 1.00 83.81 94 LEU A C 1
ATOM 782 O O . LEU A 1 94 ? 11.527 5.389 5.705 1.00 83.81 94 LEU A O 1
ATOM 786 N N . ALA A 1 95 ? 12.705 6.340 4.049 1.00 85.06 95 ALA A N 1
ATOM 787 C CA . ALA A 1 95 ? 13.495 7.207 4.920 1.00 85.06 95 ALA A CA 1
ATOM 788 C C . ALA A 1 95 ? 12.630 8.264 5.629 1.00 85.06 95 ALA A C 1
ATOM 790 O O . ALA A 1 95 ? 12.796 8.506 6.827 1.00 85.06 95 ALA A O 1
ATOM 791 N N . GLU A 1 96 ? 11.686 8.873 4.911 1.00 84.25 96 GLU A N 1
ATOM 792 C CA . GLU A 1 96 ? 10.736 9.830 5.484 1.00 84.25 96 GLU A CA 1
ATOM 793 C C . GLU A 1 96 ? 9.799 9.156 6.484 1.00 84.25 96 GLU A C 1
ATOM 795 O O . GLU A 1 96 ? 9.601 9.674 7.584 1.00 84.25 96 GLU A O 1
ATOM 800 N N . PHE A 1 97 ? 9.286 7.969 6.150 1.00 84.62 97 PHE A N 1
ATOM 801 C CA . PHE A 1 97 ? 8.463 7.189 7.067 1.00 84.62 97 PHE A CA 1
ATOM 802 C C . PHE A 1 97 ? 9.224 6.859 8.360 1.00 84.62 97 PHE A C 1
ATOM 804 O O . PHE A 1 97 ? 8.723 7.116 9.457 1.00 84.62 97 PHE A O 1
ATOM 811 N N . GLN A 1 98 ? 10.470 6.385 8.256 1.00 84.56 98 GLN A N 1
ATOM 812 C CA . GLN A 1 98 ? 11.302 6.082 9.423 1.00 84.56 98 GLN A CA 1
ATOM 813 C C . GLN A 1 98 ? 11.548 7.321 10.297 1.00 84.56 98 GLN A C 1
ATOM 815 O O . GLN A 1 98 ? 11.529 7.230 11.527 1.00 84.56 98 GLN A O 1
ATOM 820 N N . LYS A 1 99 ? 11.745 8.491 9.679 1.00 86.00 99 LYS A N 1
ATOM 821 C CA . LYS A 1 99 ? 11.889 9.763 10.396 1.00 86.00 99 LYS A CA 1
ATOM 822 C C . LYS A 1 99 ? 10.621 10.113 11.177 1.00 86.00 99 LYS A C 1
ATOM 824 O O . LYS A 1 99 ? 10.721 10.493 12.343 1.00 86.00 99 LYS A O 1
ATOM 829 N N . THR A 1 100 ? 9.449 9.942 10.570 1.00 82.81 100 THR A N 1
ATOM 830 C CA . THR A 1 100 ? 8.155 10.164 11.233 1.00 82.81 100 THR A CA 1
ATOM 831 C C . THR A 1 100 ? 7.962 9.212 12.411 1.00 82.81 100 THR A C 1
ATOM 833 O O . THR A 1 100 ? 7.621 9.660 13.503 1.00 82.81 100 THR A O 1
ATOM 836 N N . VAL A 1 101 ? 8.262 7.920 12.244 1.00 83.44 101 VAL A N 1
ATOM 837 C CA . VAL A 1 101 ? 8.186 6.933 13.336 1.00 83.44 101 VAL A CA 1
ATOM 838 C C . VAL A 1 101 ? 9.107 7.314 14.496 1.00 83.44 101 VAL A C 1
ATOM 840 O O . VAL A 1 101 ? 8.691 7.273 15.654 1.00 83.44 101 VAL A O 1
ATOM 843 N N . ASN A 1 102 ? 10.342 7.722 14.204 1.00 83.75 102 ASN A N 1
ATOM 844 C CA . ASN A 1 102 ? 11.291 8.146 15.233 1.00 83.75 102 ASN A CA 1
ATOM 845 C C . ASN A 1 102 ? 10.792 9.391 15.980 1.00 83.75 102 ASN A C 1
ATOM 847 O O . ASN A 1 102 ? 10.842 9.421 17.206 1.00 83.75 102 ASN A O 1
ATOM 851 N N . LEU A 1 103 ? 10.249 10.380 15.261 1.00 82.19 103 LEU A N 1
ATOM 852 C CA . LEU A 1 103 ? 9.665 11.581 15.864 1.00 82.19 103 LEU A CA 1
ATOM 853 C C . LEU A 1 103 ? 8.502 11.240 16.806 1.00 82.19 103 LEU A C 1
ATOM 855 O O . LEU A 1 103 ? 8.423 11.783 17.907 1.00 82.19 103 LEU A O 1
ATOM 859 N N . LEU A 1 104 ? 7.613 10.336 16.385 1.00 80.19 104 LEU A N 1
ATOM 860 C CA . LEU A 1 104 ? 6.484 9.888 17.201 1.00 80.19 104 LEU A CA 1
ATOM 861 C C . LEU A 1 104 ? 6.960 9.182 18.473 1.00 80.19 104 LEU A C 1
ATOM 863 O O . LEU A 1 104 ? 6.489 9.508 19.559 1.00 80.19 104 LEU A O 1
ATOM 867 N N . ARG A 1 105 ? 7.940 8.275 18.365 1.00 78.81 105 ARG A N 1
ATOM 868 C CA . ARG A 1 105 ? 8.529 7.588 19.527 1.00 78.81 105 ARG A CA 1
ATOM 869 C C . ARG A 1 105 ? 9.124 8.567 20.532 1.00 78.81 105 ARG A C 1
ATOM 871 O O . ARG A 1 105 ? 8.860 8.429 21.721 1.00 78.81 105 ARG A O 1
ATOM 878 N N . THR A 1 106 ? 9.871 9.568 20.065 1.00 81.38 106 THR A N 1
ATOM 879 C CA . THR A 1 106 ? 10.433 10.602 20.944 1.00 81.38 106 THR A CA 1
ATOM 880 C C . THR A 1 106 ? 9.332 11.377 21.664 1.00 81.38 106 THR A C 1
ATOM 882 O O . THR A 1 106 ? 9.411 11.548 22.876 1.00 81.38 106 THR A O 1
ATOM 885 N N . ARG A 1 107 ? 8.275 11.797 20.954 1.00 76.75 107 ARG A N 1
ATOM 886 C CA . ARG A 1 107 ? 7.146 12.520 21.567 1.00 76.75 107 ARG A CA 1
ATOM 887 C C . ARG A 1 107 ? 6.430 11.691 22.631 1.00 76.75 107 ARG A C 1
ATOM 889 O O . ARG A 1 107 ? 6.171 12.205 23.713 1.00 76.75 107 ARG A O 1
ATOM 896 N N . PHE A 1 108 ? 6.153 10.417 22.355 1.00 75.44 108 PHE A N 1
ATOM 897 C CA . PHE A 1 108 ? 5.507 9.539 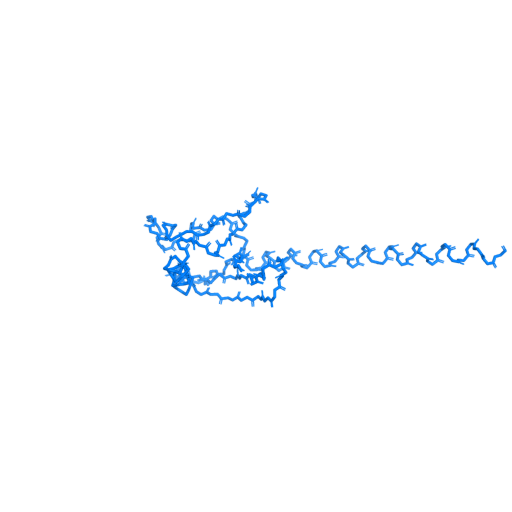23.332 1.00 75.44 108 PHE A CA 1
ATOM 898 C C . PHE A 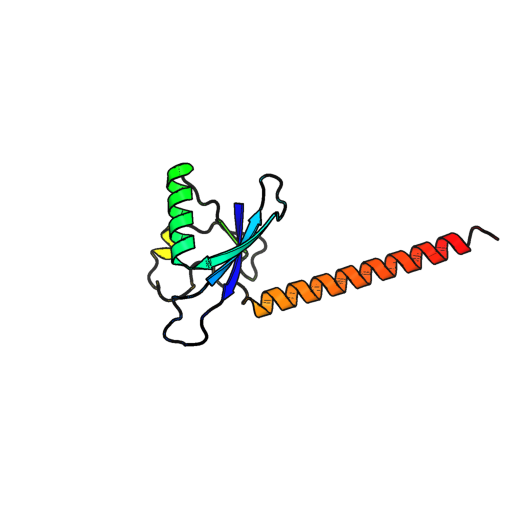1 108 ? 6.401 9.245 24.540 1.00 75.44 108 PHE A C 1
ATOM 900 O O . PHE A 1 108 ? 5.906 9.204 25.663 1.00 75.44 108 PHE A O 1
ATOM 907 N N . ALA A 1 109 ? 7.712 9.090 24.335 1.00 74.44 109 ALA A N 1
ATOM 908 C CA . ALA A 1 109 ? 8.657 8.919 25.434 1.00 74.44 109 ALA A CA 1
ATOM 909 C C . ALA A 1 109 ? 8.691 10.152 26.353 1.00 74.44 109 ALA A C 1
ATOM 911 O O . ALA A 1 109 ? 8.659 9.996 27.570 1.00 74.44 109 ALA A O 1
ATOM 912 N N . MET A 1 110 ? 8.684 11.363 25.780 1.00 66.69 110 MET A N 1
ATOM 913 C CA . MET A 1 110 ? 8.651 12.614 26.549 1.00 66.69 110 MET A CA 1
ATOM 914 C C . MET A 1 110 ? 7.356 12.771 27.362 1.00 66.69 110 MET A C 1
ATOM 916 O O . MET A 1 110 ? 7.407 13.125 28.538 1.00 66.69 110 MET A O 1
ATOM 920 N N . GLN A 1 111 ? 6.202 12.437 26.776 1.00 62.50 111 GLN A N 1
ATOM 921 C CA . GLN A 1 111 ? 4.914 12.480 27.482 1.00 62.50 111 GLN A CA 1
ATOM 922 C C . GLN A 1 111 ? 4.853 11.486 28.651 1.00 62.50 111 GLN A C 1
ATOM 924 O O . GLN A 1 111 ? 4.315 11.809 29.709 1.00 62.50 111 GLN A O 1
ATOM 929 N N . ALA A 1 112 ? 5.437 10.293 28.498 1.00 59.84 112 ALA A N 1
ATOM 930 C CA . ALA A 1 112 ? 5.495 9.307 29.576 1.00 59.84 112 ALA A CA 1
ATOM 931 C C . ALA A 1 112 ? 6.336 9.802 30.770 1.00 59.84 112 ALA A C 1
ATOM 933 O O . ALA A 1 112 ? 5.938 9.621 31.924 1.00 59.84 112 ALA A O 1
ATOM 934 N N . THR A 1 113 ? 7.461 10.478 30.515 1.00 57.97 113 THR A N 1
ATOM 935 C CA . THR A 1 113 ? 8.305 11.053 31.577 1.00 57.97 113 THR A CA 1
ATOM 936 C C . THR A 1 113 ? 7.627 12.204 32.323 1.00 57.97 113 THR A C 1
ATOM 938 O O . THR A 1 113 ? 7.674 12.226 33.551 1.00 57.97 113 THR A O 1
ATOM 941 N N . GLU A 1 114 ? 6.904 13.085 31.625 1.00 55.25 114 GLU A N 1
ATOM 942 C CA . GLU A 1 114 ? 6.163 14.192 32.255 1.00 55.25 114 GLU A CA 1
ATOM 943 C C . GLU A 1 114 ? 5.039 13.684 33.180 1.00 55.25 114 GLU A C 1
ATOM 945 O O . GLU A 1 114 ? 4.821 14.221 34.269 1.00 55.25 114 GLU A O 1
ATOM 950 N N . THR A 1 115 ? 4.362 12.587 32.813 1.00 52.62 115 THR A N 1
ATOM 951 C CA . THR A 1 115 ? 3.346 11.967 33.685 1.00 52.62 115 THR A CA 1
ATOM 952 C C . THR A 1 115 ? 3.931 11.272 34.920 1.00 52.62 115 THR A C 1
ATOM 954 O O . THR A 1 115 ? 3.287 11.253 35.972 1.00 52.62 115 THR A O 1
ATOM 957 N N . SER A 1 116 ? 5.156 10.741 34.833 1.00 48.81 116 SER A N 1
ATOM 958 C CA . SER A 1 116 ? 5.826 10.078 35.961 1.00 48.81 116 SER A CA 1
ATOM 959 C C . SER A 1 116 ? 6.338 11.078 37.004 1.00 48.81 116 SER A C 1
ATOM 961 O O . SER A 1 116 ? 6.273 10.808 38.206 1.00 48.81 116 SER A O 1
ATOM 963 N N . GLU A 1 117 ? 6.813 12.248 36.573 1.00 47.56 117 GLU A N 1
ATOM 964 C CA . GLU A 1 117 ? 7.208 13.321 37.493 1.00 47.56 117 GLU A CA 1
ATOM 965 C C . GLU A 1 117 ? 5.987 13.911 38.214 1.00 47.56 117 GLU A C 1
ATOM 967 O O . GLU A 1 117 ? 6.026 14.097 39.431 1.00 47.56 117 GLU A O 1
ATOM 972 N N . CYS A 1 118 ? 4.857 14.076 37.515 1.00 46.81 118 CYS A N 1
ATOM 973 C CA . CYS A 1 118 ? 3.626 14.594 38.116 1.00 46.81 118 CYS A CA 1
ATOM 974 C C . CYS A 1 118 ? 3.044 13.661 39.203 1.00 46.81 118 CYS A C 1
ATOM 976 O O . CYS A 1 118 ? 2.606 14.138 40.250 1.00 46.81 118 CYS A O 1
ATOM 978 N N . MET A 1 119 ? 3.104 12.330 39.035 1.00 45.75 119 MET A N 1
ATOM 979 C CA . MET A 1 119 ? 2.661 11.394 40.088 1.00 45.75 119 MET A CA 1
ATOM 980 C C . MET A 1 119 ? 3.582 11.370 41.318 1.00 45.75 119 MET A C 1
ATOM 982 O O . MET A 1 119 ? 3.111 11.145 42.435 1.00 45.75 119 MET A O 1
ATOM 986 N N . THR A 1 120 ? 4.879 11.635 41.144 1.00 49.41 120 THR A N 1
ATOM 987 C CA . THR A 1 120 ? 5.844 11.622 42.257 1.00 49.41 120 THR A CA 1
ATOM 988 C C . THR A 1 120 ? 5.658 12.835 43.177 1.00 49.41 120 THR A C 1
ATOM 990 O O . THR A 1 120 ? 5.774 12.706 44.398 1.00 49.41 120 THR A O 1
ATOM 993 N N . THR A 1 121 ? 5.288 13.997 42.625 1.00 47.56 121 THR A N 1
ATOM 994 C CA . THR A 1 121 ? 4.998 15.212 43.409 1.00 47.56 121 THR A CA 1
ATOM 995 C C . THR A 1 121 ? 3.674 15.126 44.178 1.00 47.56 121 THR A C 1
ATOM 997 O O . THR A 1 121 ? 3.581 15.642 45.290 1.00 47.56 121 THR A O 1
ATOM 1000 N N . VAL A 1 122 ? 2.658 14.431 43.649 1.00 49.50 122 VAL A N 1
ATOM 1001 C CA . VAL A 1 122 ? 1.362 14.275 44.342 1.00 49.50 122 VAL A CA 1
ATOM 1002 C C . VAL A 1 122 ? 1.467 13.319 45.540 1.00 49.50 122 VAL A C 1
ATOM 1004 O O . VAL A 1 122 ? 0.865 13.574 46.581 1.00 49.50 122 VAL A O 1
ATOM 1007 N N . LEU A 1 123 ? 2.284 12.261 45.458 1.00 48.91 123 LEU A N 1
ATOM 1008 C CA . LEU A 1 123 ? 2.459 11.305 46.566 1.00 48.91 123 LEU A CA 1
ATOM 1009 C C . LEU A 1 123 ? 3.305 11.848 47.733 1.00 48.91 123 LEU A C 1
ATOM 1011 O O . LEU A 1 123 ? 3.147 11.390 48.864 1.00 48.91 123 LEU A O 1
ATOM 1015 N N . THR A 1 124 ? 4.161 12.849 47.502 1.00 51.34 124 THR A N 1
ATOM 1016 C CA . THR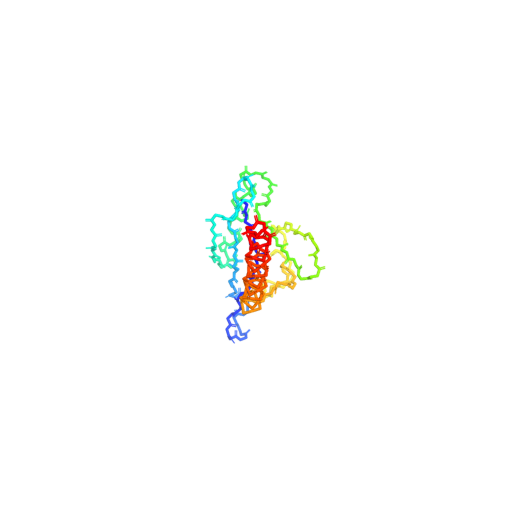 A 1 124 ? 4.966 13.477 48.569 1.00 51.34 124 THR A CA 1
ATOM 1017 C C . THR A 1 124 ? 4.224 14.573 49.339 1.00 51.34 124 THR A C 1
ATOM 1019 O O . THR A 1 124 ? 4.615 14.879 50.462 1.00 51.34 124 THR A O 1
ATOM 1022 N N . GLN A 1 125 ? 3.125 15.124 48.809 1.00 48.25 125 GLN A N 1
ATOM 1023 C CA . GLN A 1 125 ? 2.327 16.161 49.487 1.00 48.25 125 GLN A CA 1
ATOM 1024 C C . GLN A 1 125 ? 1.162 15.625 50.343 1.00 48.25 125 GLN A C 1
ATOM 1026 O O . GLN A 1 125 ? 0.418 16.412 50.922 1.00 48.25 125 GLN A O 1
ATOM 1031 N N . HIS A 1 126 ? 0.982 14.305 50.451 1.00 49.25 126 HIS A N 1
ATOM 1032 C CA . HIS A 1 126 ? -0.049 13.680 51.304 1.00 49.25 126 HIS A CA 1
ATOM 1033 C C . HIS A 1 126 ? 0.518 12.784 52.420 1.00 49.25 126 HIS A C 1
ATOM 1035 O O . HIS A 1 126 ? -0.225 12.030 53.040 1.00 49.25 126 HIS A O 1
ATOM 1041 N N . SER A 1 127 ? 1.823 12.879 52.700 1.00 49.66 127 SER A N 1
ATOM 1042 C CA . SER A 1 127 ? 2.481 12.172 53.815 1.00 49.66 127 SER A CA 1
ATOM 1043 C C . SER A 1 127 ? 3.108 13.120 54.852 1.00 49.66 127 SER A C 1
ATOM 1045 O O . SER A 1 127 ? 4.062 12.733 55.526 1.00 49.66 127 SER A O 1
ATOM 1047 N N . ALA A 1 128 ? 2.599 14.350 54.978 1.00 43.38 128 ALA A N 1
ATOM 1048 C CA . ALA A 1 128 ? 2.987 15.303 56.022 1.00 43.38 128 ALA A CA 1
ATOM 1049 C C . ALA A 1 128 ? 1.762 15.758 56.818 1.00 43.38 128 ALA A C 1
ATOM 1051 O O . ALA A 1 128 ? 0.727 16.039 56.172 1.00 43.38 128 ALA A O 1
#

Nearest PDB structures (foldseek):
  2zvd-assembly1_C  TM=6.236E-01  e=1.080E+00  Pseudomonas sp. MIS38
  8tv0-assembly1_E  TM=3.166E-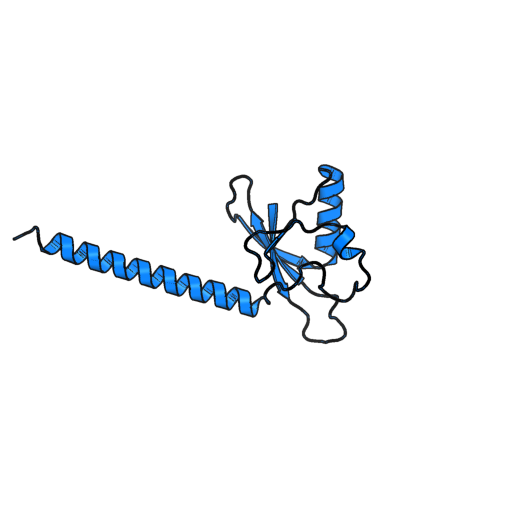01  e=8.596E+00  Xenorhabdus nematophila
  3gyp-assembly1_A  TM=2.805E-01  e=7.550E+00  Saccharomyces cerevisiae
  7myf-assembly1_A  TM=1.761E-01  e=6.216E+00  Homo sapiens

Secondary structure (DSSP, 8-state):
-EEEEEEE--SSGGGTTS-EEEEEEE-TTS-EEEEEEEEHHHHHHHHHHHHHHHSS--EEE--TT-SS-EE--GGGGGSS-TTS--TT-SPPBHHHHHHHHHHHHHHHHHHHHHHHHHHHHHHHTT--

pLDDT: mean 79.74, std 14.64, range [43.38, 94.94]

Solvent-accessible surface area (backbone atoms only — not comparable to full-atom values): 7236 Å² total; per-residue (Å²): 79,38,34,45,62,22,42,45,66,50,92,50,81,93,41,46,55,67,24,32,41,31,30,36,35,26,50,99,86,68,47,79,77,45,75,51,74,37,45,56,66,59,45,54,53,50,39,51,55,30,32,77,75,69,73,43,60,57,35,30,32,52,30,70,93,52,95,59,69,43,78,53,55,76,68,50,72,70,44,101,50,75,54,51,77,64,69,61,52,58,47,42,38,54,69,56,46,52,51,51,53,52,53,50,52,53,52,53,53,53,55,53,51,57,55,54,55,55,54,55,59,58,62,63,71,72,75,120